Protein AF-A0A9E5I6J4-F1 (afdb_monomer)

Foldseek 3Di:
DDPPPVPPPPLVVLVVVLVVLVVVLVVCVVVVVDDPVVSVVSVV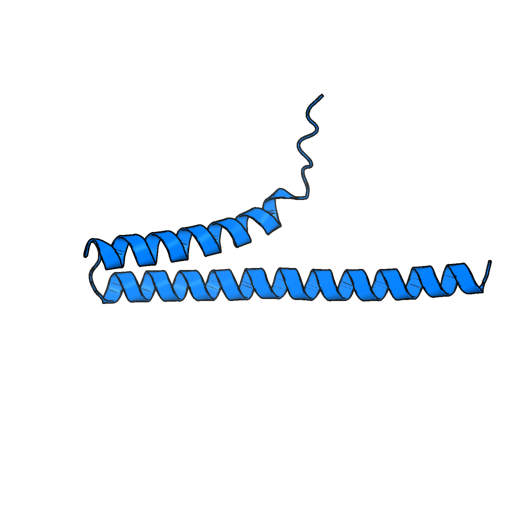VSVVSVVVNVVVVVVVVVVVVVVVVVVVVVVVVD

Structure (mmCIF, N/CA/C/O backbone):
data_AF-A0A9E5I6J4-F1
#
_entry.id   AF-A0A9E5I6J4-F1
#
loop_
_atom_site.group_PDB
_atom_site.id
_atom_site.type_symbol
_atom_site.label_atom_id
_atom_site.label_alt_id
_atom_site.l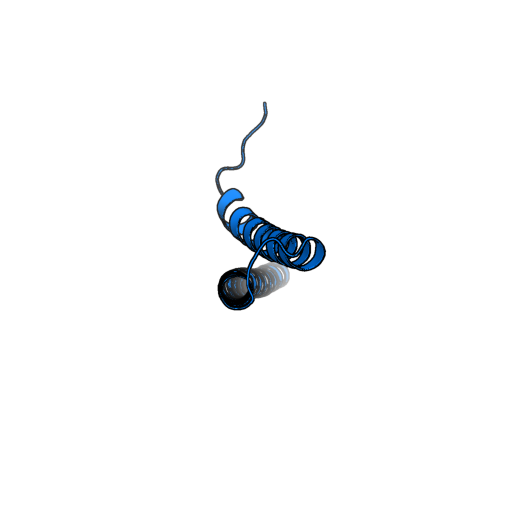abel_comp_id
_atom_site.label_asym_id
_atom_site.label_entity_id
_atom_site.label_seq_id
_atom_site.pdbx_PDB_ins_code
_atom_site.Cartn_x
_atom_site.Cartn_y
_atom_site.Cartn_z
_atom_site.occupancy
_atom_site.B_iso_or_equiv
_atom_site.auth_seq_id
_atom_site.auth_comp_id
_atom_site.auth_asym_id
_atom_site.auth_atom_id
_atom_site.pdbx_PDB_model_num
ATOM 1 N N . MET A 1 1 ? 14.806 6.999 25.710 1.00 49.06 1 MET A N 1
ATOM 2 C CA . MET A 1 1 ? 14.481 5.563 25.563 1.00 49.06 1 MET A CA 1
ATOM 3 C C . MET A 1 1 ? 13.491 5.415 24.417 1.00 49.06 1 MET A C 1
ATOM 5 O O . MET A 1 1 ? 12.319 5.711 24.606 1.00 49.06 1 MET A O 1
ATOM 9 N N . LEU A 1 2 ? 13.955 5.050 23.217 1.00 55.66 2 LEU A N 1
ATOM 10 C CA . LEU A 1 2 ? 13.065 4.782 22.084 1.00 55.66 2 LEU A CA 1
ATOM 11 C C . LEU A 1 2 ? 12.360 3.442 22.343 1.00 55.66 2 LEU A C 1
ATOM 13 O O . LEU A 1 2 ? 12.973 2.384 22.220 1.00 55.66 2 LEU A O 1
ATOM 17 N N . ARG A 1 3 ? 11.087 3.469 22.746 1.00 57.16 3 ARG A N 1
ATOM 18 C CA . ARG A 1 3 ? 10.242 2.273 22.693 1.00 57.16 3 ARG A CA 1
ATOM 19 C C . ARG A 1 3 ? 9.823 2.097 21.241 1.00 57.16 3 ARG A C 1
ATOM 21 O O . ARG A 1 3 ? 8.943 2.803 20.764 1.00 57.16 3 ARG A O 1
ATOM 28 N N . VAL A 1 4 ? 10.467 1.170 20.542 1.00 59.50 4 VAL A N 1
ATOM 29 C CA . VAL A 1 4 ? 9.905 0.604 19.315 1.00 59.50 4 VAL A CA 1
ATOM 30 C C . VAL A 1 4 ? 8.600 -0.064 19.739 1.00 59.50 4 VAL A C 1
ATOM 32 O O . VAL A 1 4 ? 8.630 -1.046 20.473 1.00 59.50 4 VAL A O 1
ATOM 35 N N . ALA A 1 5 ? 7.462 0.536 19.388 1.00 52.38 5 ALA A N 1
ATOM 36 C CA . ALA A 1 5 ? 6.141 0.002 19.693 1.00 52.38 5 ALA A CA 1
ATOM 37 C C . ALA A 1 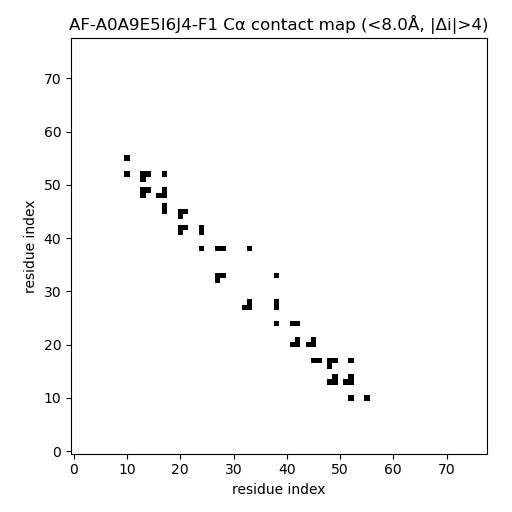5 ? 5.923 -1.255 18.828 1.00 52.38 5 ALA A C 1
ATOM 39 O O . ALA A 1 5 ? 5.752 -1.132 17.614 1.00 52.38 5 ALA A O 1
ATOM 40 N N . PRO A 1 6 ? 5.944 -2.471 19.402 1.00 56.66 6 PRO A N 1
ATOM 41 C CA . PRO A 1 6 ? 6.063 -3.701 18.619 1.00 56.66 6 PRO A CA 1
ATOM 42 C C . PRO A 1 6 ? 4.771 -4.098 17.880 1.00 56.66 6 PRO A C 1
ATOM 44 O O . PRO A 1 6 ? 4.779 -5.061 17.123 1.00 56.66 6 PRO A O 1
ATOM 47 N N . ALA A 1 7 ? 3.669 -3.362 18.060 1.00 53.50 7 ALA A N 1
ATOM 48 C CA . ALA A 1 7 ? 2.367 -3.688 17.474 1.00 53.50 7 ALA A CA 1
ATOM 49 C C . ALA A 1 7 ? 2.004 -2.876 16.213 1.00 53.50 7 ALA A C 1
ATOM 51 O O . ALA A 1 7 ? 1.085 -3.261 15.500 1.00 53.50 7 ALA A O 1
ATOM 52 N N . PHE A 1 8 ? 2.712 -1.779 15.908 1.00 54.66 8 PHE A N 1
ATOM 53 C CA . PHE A 1 8 ? 2.329 -0.857 14.822 1.00 54.66 8 PHE A CA 1
ATOM 54 C C . PHE A 1 8 ? 2.943 -1.205 13.451 1.00 54.66 8 PHE A C 1
ATOM 56 O O . PHE A 1 8 ? 2.514 -0.698 12.422 1.00 54.66 8 PHE A O 1
ATOM 63 N N . TYR A 1 9 ? 3.928 -2.108 13.413 1.00 61.25 9 TYR A N 1
ATOM 64 C CA . TYR A 1 9 ? 4.686 -2.394 12.192 1.00 61.25 9 TYR A CA 1
ATOM 65 C C . TYR A 1 9 ? 3.846 -3.047 11.088 1.00 61.25 9 TYR A C 1
ATOM 67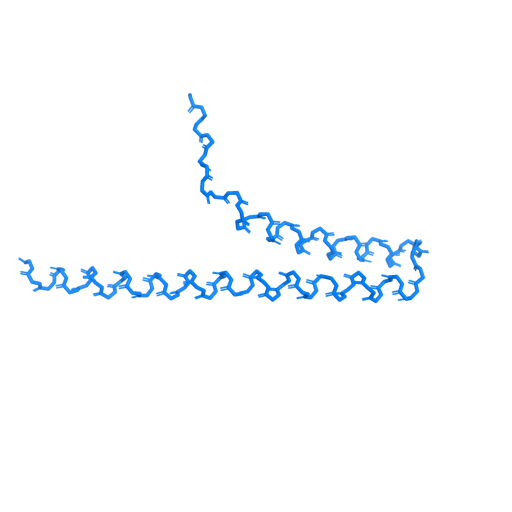 O O . TYR A 1 9 ? 3.966 -2.679 9.926 1.00 61.25 9 TYR A O 1
ATOM 75 N N . TRP A 1 10 ? 2.994 -4.018 11.425 1.00 63.09 10 TRP A N 1
ATOM 76 C CA . TRP A 1 10 ? 2.361 -4.863 10.406 1.00 63.09 10 TRP A CA 1
ATOM 77 C C . TRP A 1 10 ? 1.332 -4.139 9.532 1.00 63.09 10 TRP A C 1
ATOM 79 O O . TRP A 1 10 ? 1.171 -4.496 8.370 1.00 63.09 10 TRP A O 1
ATOM 89 N N . GLU A 1 11 ? 0.648 -3.122 10.049 1.00 67.69 11 GLU A N 1
ATOM 90 C CA . GLU A 1 11 ? -0.327 -2.350 9.267 1.00 67.69 11 GLU A CA 1
ATOM 91 C C . GLU A 1 11 ? 0.353 -1.326 8.361 1.00 67.69 11 GLU A C 1
ATOM 93 O O . GLU A 1 11 ? 0.007 -1.209 7.182 1.00 67.69 11 GLU A O 1
ATOM 98 N N . ASP A 1 12 ? 1.370 -0.637 8.877 1.00 79.81 12 ASP A N 1
ATOM 99 C CA . ASP A 1 12 ? 2.155 0.309 8.087 1.00 79.81 12 ASP A CA 1
ATOM 100 C C . ASP A 1 12 ? 2.951 -0.386 6.982 1.00 79.81 12 ASP A C 1
ATOM 102 O O . ASP A 1 12 ? 3.101 0.173 5.897 1.00 79.81 12 ASP A O 1
ATOM 106 N N . VAL A 1 13 ? 3.377 -1.635 7.192 1.00 84.19 13 VAL A N 1
ATOM 107 C CA . VAL A 1 13 ? 4.049 -2.434 6.158 1.00 84.19 13 VAL A CA 1
ATOM 108 C C . VAL A 1 13 ? 3.174 -2.600 4.913 1.00 84.19 13 VAL A C 1
ATOM 110 O O . VAL A 1 13 ? 3.685 -2.432 3.808 1.00 84.19 13 VAL A O 1
ATOM 113 N N . PHE A 1 14 ? 1.868 -2.865 5.044 1.00 86.38 14 PHE A N 1
ATOM 114 C CA . PHE A 1 14 ? 0.991 -3.010 3.872 1.00 86.38 14 PHE A CA 1
ATOM 115 C C . PHE A 1 14 ? 0.698 -1.674 3.195 1.00 86.38 14 PHE A C 1
ATOM 117 O O . PHE A 1 14 ? 0.718 -1.609 1.969 1.00 86.38 14 PHE A O 1
ATOM 124 N N . SER A 1 15 ? 0.480 -0.603 3.960 1.00 89.62 15 SER A N 1
ATOM 125 C CA . SER A 1 15 ? 0.305 0.742 3.390 1.00 89.62 15 SER A CA 1
ATOM 126 C C . SER A 1 15 ? 1.542 1.171 2.593 1.00 89.62 15 SER A C 1
ATOM 128 O O . SER A 1 15 ? 1.434 1.640 1.458 1.00 89.62 15 SER A O 1
ATOM 130 N N . MET A 1 16 ? 2.731 0.955 3.162 1.00 91.31 16 MET A N 1
ATOM 131 C CA . MET A 1 16 ? 3.999 1.257 2.501 1.00 91.31 16 MET A CA 1
ATOM 132 C C . MET A 1 16 ? 4.250 0.336 1.309 1.00 91.31 16 MET A C 1
ATOM 134 O O . MET A 1 16 ? 4.732 0.803 0.282 1.00 91.31 16 MET A O 1
ATOM 138 N N . LEU A 1 17 ? 3.865 -0.941 1.392 1.00 93.25 17 LEU A N 1
ATOM 139 C CA . LEU A 1 17 ? 3.934 -1.868 0.264 1.00 93.25 17 LEU A CA 1
ATOM 140 C C . LEU A 1 17 ? 3.029 -1.419 -0.890 1.00 93.25 17 LEU A C 1
ATOM 142 O O . LEU A 1 17 ? 3.472 -1.417 -2.036 1.00 93.25 17 LEU A O 1
ATOM 146 N N . VAL A 1 18 ? 1.794 -0.991 -0.611 1.00 95.44 18 VAL A N 1
ATOM 147 C CA . VAL A 1 18 ? 0.876 -0.453 -1.630 1.00 95.44 18 VAL A CA 1
ATOM 148 C C . VAL A 1 18 ? 1.502 0.751 -2.330 1.00 95.44 18 VAL A C 1
ATOM 150 O O . VAL A 1 18 ? 1.527 0.791 -3.563 1.00 95.44 18 VAL A O 1
ATOM 153 N N . LEU A 1 19 ? 2.032 1.709 -1.566 1.00 95.62 19 LEU A N 1
ATOM 154 C CA . LEU A 1 19 ? 2.698 2.893 -2.114 1.00 95.62 19 LEU A CA 1
ATOM 155 C C . LEU A 1 19 ? 3.941 2.524 -2.927 1.00 95.62 19 LEU A C 1
ATOM 157 O O . LEU A 1 19 ? 4.126 3.042 -4.030 1.00 95.62 19 LEU A O 1
ATOM 161 N N . ALA A 1 20 ? 4.767 1.610 -2.422 1.00 97.06 20 ALA A N 1
ATOM 162 C CA . ALA A 1 20 ? 5.970 1.152 -3.103 1.00 97.06 20 ALA A CA 1
ATOM 163 C C . ALA A 1 20 ? 5.642 0.463 -4.433 1.00 97.06 20 ALA A C 1
ATOM 165 O O . ALA A 1 20 ? 6.269 0.777 -5.441 1.00 97.06 20 ALA A O 1
ATOM 166 N N . LEU A 1 21 ? 4.632 -0.413 -4.472 1.00 97.62 21 LEU A N 1
ATOM 167 C CA . LEU A 1 21 ? 4.216 -1.103 -5.698 1.00 97.62 21 LEU A CA 1
ATOM 168 C C . LEU A 1 21 ? 3.666 -0.129 -6.748 1.00 97.62 21 LEU A C 1
ATOM 170 O O . LEU A 1 21 ? 4.029 -0.226 -7.919 1.00 97.62 21 LEU A O 1
ATOM 174 N N . HIS A 1 22 ? 2.848 0.846 -6.341 1.00 97.50 22 HIS A N 1
ATOM 175 C CA . HIS A 1 22 ? 2.361 1.884 -7.257 1.00 97.50 22 HIS A CA 1
ATOM 176 C C . HIS A 1 22 ? 3.492 2.783 -7.760 1.00 97.50 22 HIS A C 1
ATOM 178 O O . HIS A 1 22 ? 3.550 3.099 -8.947 1.00 97.50 22 HIS A O 1
ATOM 184 N N . THR A 1 23 ? 4.417 3.163 -6.880 1.00 98.00 23 THR A N 1
ATOM 185 C CA . THR A 1 23 ? 5.578 3.979 -7.256 1.00 98.00 23 THR A CA 1
ATOM 186 C C . THR A 1 23 ? 6.475 3.217 -8.225 1.00 98.00 23 THR A C 1
ATOM 188 O O . THR A 1 23 ? 6.876 3.773 -9.243 1.00 98.00 23 THR A O 1
ATOM 191 N N . ALA A 1 24 ? 6.725 1.930 -7.970 1.00 97.56 24 ALA A N 1
ATOM 192 C CA . ALA A 1 24 ? 7.460 1.060 -8.880 1.00 97.56 24 ALA A CA 1
ATOM 193 C C . ALA A 1 24 ? 6.759 0.942 -10.239 1.00 97.56 24 ALA A C 1
ATOM 195 O O . ALA A 1 24 ? 7.431 0.996 -11.264 1.00 97.56 24 ALA A O 1
ATOM 196 N N . TYR A 1 25 ? 5.425 0.841 -10.268 1.00 97.56 25 TYR A N 1
ATOM 197 C CA . TYR A 1 25 ? 4.656 0.818 -11.513 1.00 97.56 25 TYR A CA 1
ATOM 198 C C . TYR A 1 25 ? 4.809 2.118 -12.303 1.00 97.56 25 TYR A C 1
ATOM 200 O O . TYR A 1 25 ? 5.152 2.074 -13.482 1.00 97.56 25 TYR A O 1
ATOM 208 N N . LEU A 1 26 ? 4.607 3.272 -11.660 1.00 97.69 26 LEU A N 1
ATOM 209 C CA . LEU A 1 26 ? 4.752 4.576 -12.312 1.00 97.69 26 LEU A CA 1
ATOM 210 C C . LEU A 1 26 ? 6.182 4.802 -12.806 1.00 97.69 26 LEU A C 1
ATOM 212 O O . LEU A 1 26 ? 6.374 5.282 -13.919 1.00 97.69 26 LEU A O 1
ATOM 216 N N . PHE A 1 27 ? 7.176 4.411 -12.012 1.00 98.12 27 PHE A N 1
ATOM 217 C CA . PHE A 1 27 ? 8.583 4.490 -12.385 1.00 98.12 27 PHE A CA 1
ATOM 218 C C . PHE A 1 27 ? 8.892 3.590 -13.590 1.00 98.12 27 PHE A C 1
ATOM 220 O O . PHE A 1 27 ? 9.433 4.052 -14.592 1.00 98.12 27 PHE A O 1
ATOM 227 N N . ALA A 1 28 ? 8.488 2.321 -13.540 1.00 97.06 28 ALA A N 1
ATOM 228 C CA . ALA A 1 28 ? 8.688 1.375 -14.632 1.00 97.06 28 ALA A CA 1
ATOM 229 C C . ALA A 1 28 ? 7.993 1.822 -15.926 1.00 97.06 28 ALA A C 1
ATOM 231 O O . ALA A 1 28 ? 8.570 1.679 -17.003 1.00 97.06 28 ALA A O 1
ATOM 232 N N . LEU A 1 29 ? 6.787 2.385 -15.815 1.00 96.25 29 LEU A N 1
ATOM 233 C CA . LEU A 1 29 ? 6.032 2.930 -16.938 1.00 96.25 29 LEU A CA 1
ATOM 234 C C . LEU A 1 29 ? 6.716 4.171 -17.527 1.00 96.25 29 LEU A C 1
ATOM 236 O O . LEU A 1 29 ? 6.875 4.254 -18.741 1.00 96.25 29 LEU A O 1
ATOM 240 N N . ALA A 1 30 ? 7.144 5.115 -16.683 1.00 97.69 30 ALA A N 1
ATOM 241 C CA . ALA A 1 30 ? 7.751 6.374 -17.118 1.00 97.69 30 ALA A CA 1
ATOM 242 C C . ALA A 1 30 ? 9.075 6.169 -17.866 1.00 97.69 30 ALA A C 1
ATOM 244 O O . ALA A 1 30 ? 9.356 6.876 -18.830 1.00 97.69 30 ALA A O 1
ATOM 245 N N . PHE A 1 31 ? 9.874 5.192 -17.437 1.00 97.25 31 PHE A N 1
ATOM 246 C CA . PHE A 1 31 ? 11.179 4.896 -18.030 1.00 97.25 31 PHE A CA 1
ATOM 247 C C . PHE A 1 31 ? 11.151 3.722 -19.021 1.00 97.25 31 PHE A C 1
ATOM 249 O O . PHE A 1 31 ? 12.193 3.367 -19.565 1.00 97.25 31 PHE A O 1
ATOM 256 N N . GLY A 1 32 ? 9.986 3.106 -19.254 1.00 94.12 32 GLY A N 1
ATOM 257 C CA . GLY A 1 32 ? 9.848 1.964 -20.163 1.00 94.12 32 GLY A CA 1
ATOM 258 C C . GLY A 1 32 ? 10.686 0.745 -19.758 1.00 94.12 32 GLY A C 1
ATOM 259 O O . GLY A 1 32 ? 11.169 0.020 -20.620 1.00 94.12 32 GLY A O 1
ATOM 260 N N . ILE A 1 33 ? 10.896 0.535 -18.454 1.00 94.50 33 ILE A N 1
ATOM 261 C CA . ILE A 1 33 ? 11.825 -0.484 -17.925 1.00 94.50 33 ILE A CA 1
ATOM 262 C C . ILE A 1 33 ? 11.212 -1.889 -18.007 1.00 94.50 33 ILE A C 1
ATOM 264 O O . ILE A 1 33 ? 11.931 -2.876 -18.149 1.00 94.50 33 ILE A O 1
ATOM 268 N N . LEU A 1 34 ? 9.884 -1.992 -17.892 1.00 93.94 34 LEU A N 1
ATOM 269 C CA . LEU A 1 34 ? 9.150 -3.259 -17.902 1.00 93.94 34 LEU A CA 1
ATOM 270 C C . LEU A 1 34 ? 8.257 -3.364 -19.141 1.00 93.94 34 LEU A C 1
ATOM 272 O O . LEU A 1 34 ? 7.594 -2.406 -19.533 1.00 93.94 34 LEU A O 1
ATOM 276 N N . GLU A 1 35 ? 8.161 -4.573 -19.695 1.00 94.81 35 GLU A N 1
ATOM 277 C CA . GLU A 1 35 ? 7.168 -4.895 -20.719 1.00 94.81 35 GLU A CA 1
ATOM 278 C C . GLU A 1 35 ? 5.737 -4.890 -20.156 1.00 94.81 35 GLU A C 1
ATOM 280 O O . GLU A 1 35 ? 5.505 -5.079 -18.958 1.00 94.81 35 GLU A O 1
ATOM 285 N N . ALA A 1 36 ? 4.746 -4.771 -21.045 1.00 95.00 36 ALA A N 1
ATOM 286 C CA . ALA A 1 36 ? 3.331 -4.672 -20.682 1.00 95.00 36 ALA A CA 1
ATOM 287 C C . ALA A 1 36 ? 2.84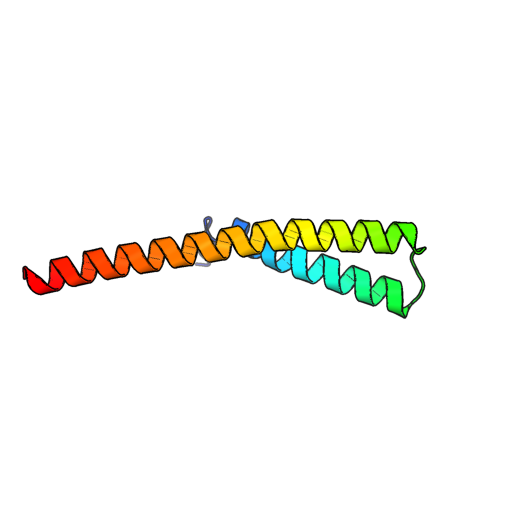0 -5.808 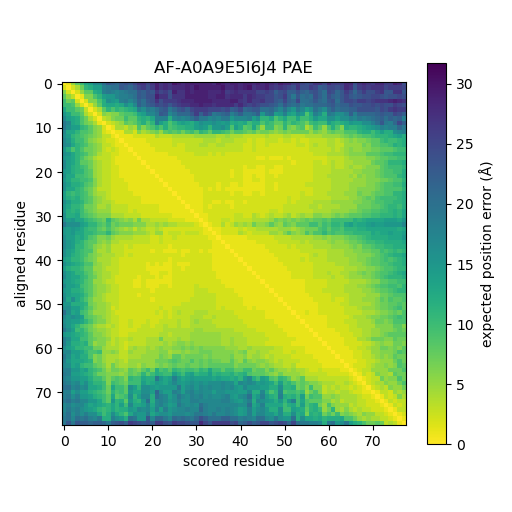-19.761 1.00 95.00 36 ALA A C 1
ATOM 289 O O . ALA A 1 36 ? 2.078 -5.563 -18.826 1.00 95.00 36 ALA A O 1
ATOM 290 N N . ARG A 1 37 ? 3.296 -7.052 -19.976 1.00 96.94 37 ARG A N 1
ATOM 291 C CA . ARG A 1 37 ? 2.927 -8.193 -19.115 1.00 96.94 37 ARG A CA 1
ATOM 292 C C . ARG A 1 37 ? 3.453 -8.033 -17.688 1.00 96.94 37 ARG A C 1
ATOM 294 O O . ARG A 1 37 ? 2.726 -8.327 -16.742 1.00 96.94 37 ARG A O 1
ATOM 301 N N . ALA A 1 38 ? 4.685 -7.555 -17.534 1.00 96.19 38 ALA A N 1
ATOM 302 C CA . ALA A 1 38 ? 5.296 -7.336 -16.228 1.00 96.19 38 ALA A CA 1
ATOM 303 C C . ALA A 1 38 ? 4.650 -6.145 -15.500 1.00 96.19 38 ALA A C 1
ATOM 305 O O . ALA A 1 38 ? 4.348 -6.250 -14.312 1.00 96.19 38 ALA A O 1
ATOM 306 N N . LEU A 1 39 ? 4.341 -5.059 -16.218 1.00 97.00 39 LEU A N 1
ATOM 307 C CA . LEU A 1 39 ? 3.559 -3.937 -15.686 1.00 97.00 39 LEU A CA 1
ATOM 308 C C . LEU A 1 39 ? 2.173 -4.384 -15.203 1.00 97.00 39 LEU A C 1
ATOM 310 O O . LEU A 1 39 ? 1.748 -3.996 -14.116 1.00 97.00 39 LEU A O 1
ATOM 314 N N . MET A 1 40 ? 1.490 -5.245 -15.962 1.00 97.25 40 MET A N 1
ATOM 315 C CA . MET A 1 40 ? 0.185 -5.780 -15.566 1.00 97.25 40 MET A CA 1
ATOM 316 C C . MET A 1 40 ? 0.277 -6.645 -14.303 1.00 97.25 40 MET A C 1
ATOM 318 O O . MET A 1 40 ? -0.533 -6.486 -13.394 1.00 97.25 40 MET A O 1
ATOM 322 N N . ALA A 1 41 ? 1.286 -7.514 -14.198 1.00 97.69 41 ALA A N 1
ATOM 323 C CA . ALA A 1 41 ? 1.517 -8.304 -12.986 1.00 97.69 41 ALA A CA 1
ATOM 324 C C . ALA A 1 41 ? 1.821 -7.422 -11.758 1.00 97.69 41 ALA A C 1
ATOM 326 O O . ALA A 1 41 ? 1.328 -7.692 -10.657 1.00 97.69 41 ALA A O 1
ATOM 327 N N . LEU A 1 42 ? 2.584 -6.341 -11.950 1.00 96.88 42 LEU A N 1
ATOM 328 C CA . LEU A 1 42 ? 2.891 -5.373 -10.899 1.00 96.88 42 LEU A CA 1
ATOM 329 C C . LEU A 1 42 ? 1.634 -4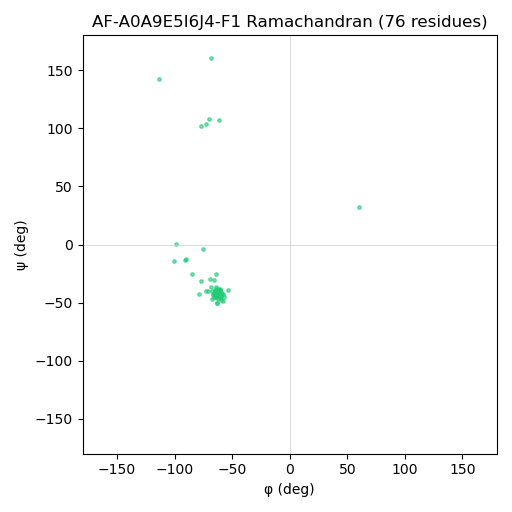.614 -10.450 1.00 96.88 42 LEU A C 1
ATOM 331 O O . LEU A 1 42 ? 1.390 -4.490 -9.251 1.00 96.88 42 LEU A O 1
ATOM 335 N N . ALA A 1 43 ? 0.796 -4.187 -11.398 1.00 96.75 43 ALA A N 1
ATOM 336 C CA . ALA A 1 43 ? -0.487 -3.554 -11.109 1.00 96.75 43 ALA A CA 1
ATOM 337 C C . ALA A 1 43 ? -1.428 -4.494 -10.338 1.00 96.75 43 ALA A C 1
ATOM 339 O O . ALA A 1 43 ? -2.009 -4.093 -9.332 1.00 96.75 43 ALA A O 1
ATOM 340 N N . LEU A 1 44 ? -1.541 -5.763 -10.744 1.00 98.12 44 LEU A N 1
ATOM 341 C CA . LEU A 1 44 ? -2.361 -6.755 -10.035 1.00 98.12 44 LEU A CA 1
ATOM 342 C C . LEU A 1 44 ? -1.869 -6.992 -8.603 1.00 98.12 44 LEU A C 1
ATOM 344 O O . LEU A 1 44 ? -2.676 -7.045 -7.675 1.00 98.12 44 LEU A O 1
ATOM 348 N N . SER A 1 45 ? -0.551 -7.071 -8.408 1.00 97.44 45 SER A N 1
ATOM 349 C CA . SER A 1 45 ? 0.053 -7.160 -7.073 1.00 97.44 45 SER A CA 1
ATOM 350 C C . SER A 1 45 ? -0.290 -5.936 -6.217 1.00 97.44 45 SER A C 1
ATOM 352 O O . SER A 1 45 ? -0.643 -6.080 -5.046 1.00 97.44 45 SER A O 1
ATOM 354 N N . ALA A 1 46 ? -0.248 -4.736 -6.804 1.00 97.06 46 ALA A N 1
ATOM 355 C CA . ALA A 1 46 ? -0.614 -3.495 -6.126 1.00 97.06 46 ALA A CA 1
ATOM 356 C C . ALA A 1 46 ? -2.096 -3.476 -5.713 1.00 97.06 46 ALA A C 1
ATOM 358 O O . ALA A 1 46 ? -2.411 -3.118 -4.576 1.00 97.06 46 ALA A O 1
ATOM 359 N N . TYR A 1 47 ? -3.000 -3.925 -6.589 1.00 96.88 47 TYR A N 1
ATOM 360 C CA . TYR A 1 47 ? -4.424 -4.060 -6.270 1.00 96.88 47 TYR A CA 1
ATOM 361 C C . TYR A 1 47 ? -4.680 -5.079 -5.159 1.00 96.88 47 TYR A C 1
ATOM 363 O O . TYR A 1 47 ? -5.474 -4.813 -4.258 1.00 96.88 47 TYR A O 1
ATOM 371 N N . LEU A 1 48 ? -3.995 -6.224 -5.180 1.00 96.44 48 LEU A N 1
ATOM 372 C CA . LEU A 1 48 ? -4.130 -7.224 -4.123 1.00 96.44 48 LEU A CA 1
ATOM 373 C C . LEU A 1 48 ? -3.683 -6.663 -2.765 1.00 96.44 48 LEU A C 1
ATOM 375 O O . LEU A 1 48 ? -4.400 -6.799 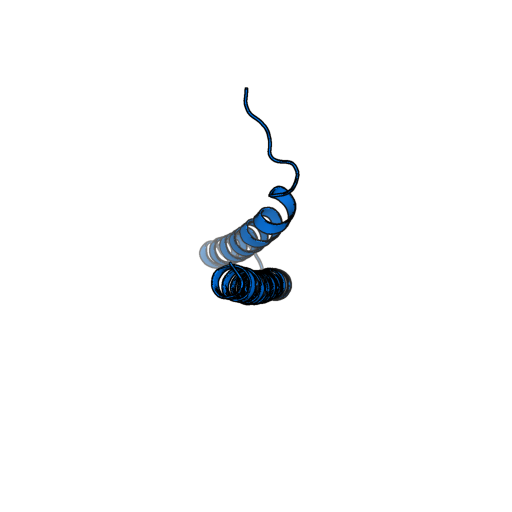-1.773 1.00 96.44 48 LEU A O 1
ATOM 379 N N . ALA A 1 49 ? -2.537 -5.976 -2.730 1.00 95.00 49 ALA A N 1
ATOM 380 C CA . ALA A 1 49 ? -2.064 -5.297 -1.526 1.00 95.00 49 ALA A CA 1
ATOM 381 C C . ALA A 1 49 ? -3.061 -4.223 -1.050 1.00 95.00 49 ALA A C 1
ATOM 383 O O . ALA A 1 49 ? -3.304 -4.096 0.151 1.00 95.00 49 ALA A O 1
ATOM 384 N N . TYR A 1 50 ? -3.691 -3.498 -1.980 1.00 94.50 50 TYR A N 1
ATOM 385 C CA . TYR A 1 50 ? -4.700 -2.488 -1.661 1.00 94.50 50 TYR A CA 1
ATOM 386 C C . TYR A 1 50 ? -5.948 -3.091 -1.007 1.00 94.50 50 TYR A C 1
ATOM 388 O O . TYR A 1 50 ? -6.447 -2.541 -0.029 1.00 94.50 50 TYR A O 1
ATOM 396 N N . VAL A 1 51 ? -6.425 -4.247 -1.481 1.00 95.56 51 VAL A N 1
ATOM 397 C CA . VAL A 1 51 ? -7.566 -4.947 -0.863 1.00 95.56 51 VAL A CA 1
ATOM 398 C C . VAL A 1 51 ? -7.262 -5.317 0.590 1.00 95.56 51 VAL A C 1
ATOM 400 O O . VAL A 1 51 ? -8.102 -5.104 1.466 1.00 95.56 51 VAL A O 1
ATOM 403 N N . ILE A 1 52 ? -6.055 -5.820 0.862 1.00 92.56 52 ILE A N 1
ATOM 404 C CA . ILE A 1 52 ? -5.620 -6.149 2.227 1.00 92.56 52 ILE A CA 1
ATOM 405 C C . ILE A 1 52 ? -5.586 -4.881 3.091 1.00 92.56 52 ILE A C 1
ATOM 407 O O . ILE A 1 52 ? -6.147 -4.866 4.187 1.00 92.56 52 ILE A O 1
ATOM 411 N N . ASN A 1 53 ? -5.002 -3.799 2.575 1.00 92.19 53 ASN A N 1
ATOM 412 C CA . ASN A 1 53 ? -4.921 -2.520 3.275 1.00 92.19 53 ASN A CA 1
ATOM 413 C C . ASN A 1 53 ? -6.307 -1.927 3.598 1.00 92.19 53 ASN A C 1
ATOM 415 O O . ASN A 1 53 ? -6.572 -1.502 4.724 1.00 92.19 53 ASN A O 1
ATOM 419 N N . ALA A 1 54 ? -7.229 -1.970 2.636 1.00 92.94 54 ALA A N 1
ATOM 420 C CA . ALA A 1 54 ? -8.600 -1.509 2.816 1.00 92.94 54 ALA A CA 1
ATOM 421 C C . ALA A 1 54 ? -9.358 -2.355 3.852 1.00 92.94 54 ALA A C 1
ATOM 423 O O . ALA A 1 54 ? -10.091 -1.809 4.683 1.00 92.94 54 ALA A O 1
ATOM 424 N N . ALA A 1 55 ? -9.158 -3.677 3.853 1.00 93.06 55 ALA A N 1
ATOM 425 C CA . ALA A 1 55 ? -9.744 -4.561 4.856 1.00 93.06 55 ALA A CA 1
ATOM 426 C C . ALA A 1 55 ? -9.249 -4.224 6.274 1.00 93.06 55 ALA A C 1
ATOM 428 O O . ALA A 1 55 ? -10.059 -4.166 7.205 1.00 93.06 55 ALA A O 1
ATOM 429 N N . GLN A 1 56 ? -7.953 -3.925 6.434 1.00 89.81 56 GLN A N 1
ATOM 430 C CA . GLN A 1 56 ? -7.385 -3.462 7.707 1.00 89.81 56 GLN A CA 1
ATOM 431 C C . GLN A 1 56 ? -8.049 -2.158 8.170 1.00 89.81 56 GLN A C 1
ATOM 433 O O . GLN A 1 56 ? -8.499 -2.059 9.315 1.00 89.81 56 GLN A O 1
ATOM 438 N N . PHE A 1 57 ? -8.183 -1.177 7.274 1.00 87.94 57 PHE A N 1
ATOM 439 C CA . PHE A 1 57 ? -8.827 0.098 7.593 1.00 87.94 57 PHE A CA 1
ATOM 440 C C . PHE A 1 57 ? -10.296 -0.075 8.010 1.00 87.94 57 PHE A C 1
ATOM 442 O O . PHE A 1 57 ? -10.738 0.496 9.012 1.00 87.94 57 PHE A O 1
ATOM 449 N N . LEU A 1 58 ? -11.051 -0.913 7.293 1.00 91.19 58 LEU A N 1
ATOM 450 C CA . LEU A 1 58 ? -12.448 -1.190 7.621 1.00 91.19 58 LEU A CA 1
ATOM 451 C C . LEU A 1 58 ? -12.589 -1.864 8.990 1.00 91.19 58 LEU A C 1
ATOM 453 O O . LEU A 1 58 ? -13.503 -1.532 9.750 1.00 91.19 58 LEU A O 1
ATOM 457 N N . TRP A 1 59 ? -11.689 -2.789 9.328 1.00 90.25 59 TRP A N 1
ATOM 458 C CA . TRP A 1 59 ? -11.700 -3.426 10.640 1.00 90.25 59 TRP A CA 1
ATOM 459 C C . TRP A 1 59 ? -11.422 -2.410 11.753 1.00 90.25 59 TRP A C 1
ATOM 461 O O . TRP A 1 59 ? -12.184 -2.354 12.721 1.00 90.25 59 TRP A O 1
ATOM 471 N N . LYS A 1 60 ? -10.426 -1.532 11.588 1.00 87.06 60 LYS A N 1
ATOM 472 C CA . LYS A 1 60 ? -10.165 -0.444 12.546 1.00 87.06 60 LYS A CA 1
ATOM 473 C C . LYS A 1 60 ? -11.375 0.458 12.747 1.00 87.06 60 LYS A C 1
ATOM 475 O O . LYS A 1 60 ? -11.736 0.750 13.885 1.00 87.06 60 LYS A O 1
ATOM 480 N N . LEU A 1 61 ? -12.043 0.853 11.662 1.00 89.69 61 LEU A N 1
ATOM 481 C CA . LEU A 1 61 ? -13.238 1.692 11.749 1.00 89.69 61 LEU A CA 1
ATOM 482 C C . LEU A 1 61 ? -14.355 1.001 12.543 1.00 89.69 61 LEU A C 1
ATOM 484 O O . LEU A 1 61 ? -15.043 1.645 13.335 1.00 89.69 61 LEU A O 1
ATOM 488 N N . ARG A 1 62 ? -14.531 -0.313 12.365 1.00 90.75 62 ARG A N 1
ATOM 489 C CA . ARG A 1 62 ? -15.500 -1.094 13.149 1.00 90.75 62 ARG A CA 1
ATOM 490 C C . ARG A 1 62 ? -15.135 -1.134 14.631 1.00 90.75 62 ARG A C 1
ATOM 492 O O . ARG A 1 62 ? -16.017 -0.941 15.462 1.00 90.75 62 ARG A O 1
ATOM 499 N N . GLN A 1 63 ? -13.863 -1.348 14.962 1.00 89.81 63 GLN A N 1
ATOM 500 C CA . GLN A 1 63 ? -13.408 -1.360 16.355 1.00 89.81 63 GLN A CA 1
ATOM 501 C C . GLN A 1 63 ? -13.610 0.001 17.030 1.00 89.81 63 GLN A C 1
ATOM 503 O O . GLN A 1 63 ? -14.133 0.045 18.140 1.00 89.81 63 GLN A O 1
ATOM 508 N N . ALA A 1 64 ? -13.279 1.099 16.345 1.00 90.62 64 ALA A N 1
ATOM 509 C CA . ALA A 1 64 ? -13.488 2.450 16.863 1.00 90.62 64 ALA A CA 1
ATOM 510 C C . ALA A 1 64 ? -14.972 2.728 17.163 1.00 90.62 64 ALA A C 1
ATOM 512 O O . ALA A 1 64 ? -15.299 3.235 18.232 1.00 90.62 64 ALA A O 1
ATOM 513 N N . ARG A 1 65 ? -15.883 2.313 16.269 1.00 87.94 65 ARG A N 1
ATOM 514 C CA . ARG A 1 65 ? -17.339 2.453 16.475 1.00 87.94 65 ARG A CA 1
ATOM 515 C C . ARG A 1 65 ? -17.852 1.651 17.673 1.00 87.94 65 ARG A C 1
ATOM 517 O O . ARG A 1 65 ? -18.696 2.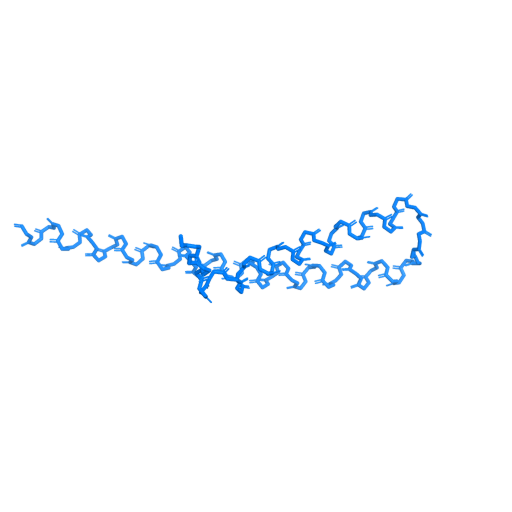142 18.415 1.00 87.94 65 ARG A O 1
ATOM 524 N N . LEU A 1 66 ? -17.356 0.427 17.863 1.00 89.88 66 LEU A N 1
ATOM 525 C CA . LEU A 1 66 ? -17.727 -0.402 19.014 1.00 89.88 66 LEU A CA 1
ATOM 526 C C . LEU A 1 66 ? -17.234 0.218 20.327 1.00 89.88 66 LEU A C 1
ATOM 528 O O . LEU A 1 66 ? -18.007 0.322 21.275 1.00 89.88 66 LEU A O 1
ATOM 532 N N . GLN A 1 67 ? -15.987 0.692 20.366 1.00 86.62 67 GLN A N 1
ATOM 533 C CA . GLN A 1 67 ? -15.428 1.362 21.545 1.00 86.62 67 GLN A CA 1
ATOM 534 C C . GLN A 1 67 ? -16.199 2.638 21.900 1.00 86.62 67 GLN A C 1
ATOM 536 O O . GLN A 1 67 ? -16.518 2.843 23.068 1.00 86.62 67 GLN A O 1
ATOM 541 N N . GLU A 1 68 ? -16.560 3.453 20.905 1.00 84.75 68 GLU A N 1
ATOM 542 C CA . GLU A 1 68 ? -17.377 4.653 21.117 1.00 84.75 68 GLU A CA 1
ATOM 543 C C . GLU A 1 68 ? -18.741 4.305 21.734 1.00 84.75 68 GLU A C 1
ATOM 545 O O . GLU A 1 68 ? -19.202 4.985 22.652 1.00 84.75 68 GLU A O 1
ATOM 550 N N . SER A 1 69 ? -19.376 3.219 21.272 1.00 81.44 69 SER A N 1
ATOM 551 C CA . SER A 1 69 ? -20.656 2.768 21.827 1.00 81.44 69 SER A CA 1
ATOM 552 C C . SER A 1 69 ? -20.536 2.323 23.289 1.00 81.44 69 SER A C 1
ATOM 554 O O . SER A 1 69 ? -21.346 2.747 24.110 1.00 81.44 69 SER A O 1
ATOM 556 N N . SER A 1 70 ? -19.491 1.565 23.638 1.00 80.31 70 SER A N 1
ATOM 557 C CA . SER A 1 70 ? -19.246 1.124 25.015 1.00 80.31 70 SER A CA 1
ATOM 558 C C . SER A 1 70 ? -18.944 2.296 25.953 1.00 80.31 70 SER A C 1
ATOM 560 O O . SER A 1 70 ? -19.528 2.381 27.031 1.00 80.31 70 SER A O 1
ATOM 562 N N . GLN A 1 71 ? -18.093 3.238 25.529 1.00 79.94 71 GLN A N 1
ATOM 563 C CA . GLN A 1 71 ? -17.744 4.422 26.327 1.00 79.94 71 GLN A CA 1
ATOM 564 C C . GLN A 1 71 ? -18.952 5.335 26.568 1.00 79.94 71 GLN A C 1
ATOM 566 O O . GLN A 1 71 ? -19.121 5.871 27.663 1.00 79.94 71 GLN A O 1
ATOM 571 N N . ARG A 1 72 ? -19.825 5.489 25.565 1.00 79.38 72 ARG A N 1
ATOM 572 C CA . ARG A 1 72 ? -21.063 6.265 25.701 1.00 79.38 72 ARG A CA 1
ATOM 573 C C . ARG A 1 72 ? -22.021 5.634 26.713 1.00 79.38 72 ARG A C 1
ATOM 575 O O . ARG A 1 72 ? -22.657 6.356 27.471 1.00 79.38 72 ARG A O 1
ATOM 582 N N . THR A 1 73 ? -22.129 4.307 26.742 1.00 78.38 73 THR A N 1
ATOM 583 C CA . THR A 1 73 ? -22.967 3.591 27.716 1.00 78.38 73 THR A CA 1
ATOM 584 C C . THR A 1 73 ? -22.425 3.710 29.141 1.00 78.38 73 THR A C 1
ATOM 586 O O . THR A 1 73 ? -23.210 3.936 30.059 1.00 78.38 73 THR A O 1
ATOM 589 N N . GLU A 1 74 ? -21.105 3.631 29.334 1.00 73.94 74 GLU A N 1
ATOM 590 C CA . GLU A 1 74 ? -20.478 3.860 30.645 1.00 73.94 74 GLU A CA 1
ATOM 591 C C . GLU A 1 74 ? -20.690 5.295 31.150 1.00 73.94 74 GLU A C 1
ATOM 593 O O . GLU A 1 74 ? -21.056 5.475 32.307 1.00 73.94 74 GLU A O 1
ATOM 598 N N . GLN A 1 75 ? -20.555 6.310 30.286 1.00 73.31 75 GLN A N 1
ATOM 599 C CA . GLN A 1 75 ? -20.814 7.712 30.653 1.00 73.31 75 GLN A CA 1
ATOM 600 C C . GLN A 1 75 ? -22.267 8.008 31.043 1.00 73.31 75 GLN A C 1
ATOM 602 O O . GLN A 1 75 ? -22.505 8.975 31.754 1.00 73.31 75 GLN A O 1
ATOM 607 N N . VAL A 1 76 ? -23.238 7.229 30.561 1.00 74.50 76 VAL A N 1
ATOM 608 C CA . VAL A 1 76 ? -24.660 7.417 30.901 1.00 74.50 76 VAL A CA 1
ATOM 609 C C . VAL A 1 76 ? -25.031 6.724 32.219 1.00 74.50 76 VAL A C 1
ATOM 611 O O . VAL A 1 76 ? -26.003 7.120 32.856 1.00 74.50 76 VAL A O 1
ATOM 614 N N . MET A 1 77 ? -24.294 5.682 32.621 1.00 71.44 77 MET A N 1
ATOM 615 C CA . MET A 1 77 ? -24.533 4.951 33.877 1.00 71.44 77 MET A CA 1
ATOM 616 C C . MET A 1 77 ? -23.745 5.494 35.079 1.00 71.44 77 MET A C 1
ATOM 618 O O . MET A 1 77 ? -24.040 5.089 36.204 1.00 71.44 77 MET A O 1
ATOM 622 N N . ALA A 1 78 ? -22.749 6.352 34.847 1.00 62.25 78 ALA A N 1
ATOM 623 C CA . ALA A 1 78 ? -21.991 7.069 35.875 1.00 62.25 78 ALA A CA 1
ATOM 624 C C . ALA A 1 78 ? -22.683 8.384 36.262 1.00 62.25 78 ALA A C 1
ATOM 626 O O . ALA A 1 78 ? -22.635 8.725 37.466 1.00 62.25 78 ALA A O 1
#

Secondary structure (DSSP, 8-state):
-----TTSHHHHHHHHHHHHHHHHHHHHHHTT-S-HHHHHHHHHHHHHHHHHHHHHHHHHHHHHHHHHHHHHHHHHH-

pLDDT: mean 86.15, std 13.88, range [49.06, 98.12]

Nearest PDB structures (foldseek):
  5j2l-assembly1_B  TM=8.053E-01  e=9.166E+00  synthetic construct
  6o35-assembly1_B-2  TM=5.294E-01  e=9.166E+00  synthetic construct

Mean predicted aligned error: 7.72 Å

Sequence (78 aa):
MLRVAPAFYWEDVFSMLVLALHTAYLFALAFGILEARALMALALSAYLAYVINAAQFLWKLRQARLQESSQRTEQVMA

Radius of gyration: 19.33 Å; Cα contacts (8 Å, |Δi|>4): 29; chains: 1; bounding box: 39×16×57 Å

Solvent-accessible surface area (backbone atoms only — not comparable to full-atom values): 4415 Å² total; per-residue (Å²): 133,89,75,79,64,87,79,61,56,73,63,52,50,40,52,50,46,27,52,49,38,50,49,50,45,53,50,30,62,76,69,63,73,53,56,72,69,56,48,49,54,44,50,52,51,26,52,54,38,41,54,55,41,51,52,53,51,52,50,51,54,52,52,52,54,52,51,52,53,54,52,53,53,52,66,72,76,107